Protein AF-A0A0V1LW49-F1 (afdb_monomer_lite)

Sequence (65 aa):
MYVDDLATSCDGVDEARRLVQRLTELMKTGGFVLKKWANNDSDALMDLPPEDVSSADKDRLWKTL

Foldseek 3Di:
DDDDDDDDDDPDLVVLLVVVVVVQVVQVVVVHHQAADDDPDVSSCPPPDPRRHHPPPPVVPPPDD

Radius of gyration: 13.14 Å; chains: 1; bounding box: 44×21×31 Å

Structure (mmCIF, N/CA/C/O backbone):
data_AF-A0A0V1LW49-F1
#
_entry.id   AF-A0A0V1LW49-F1
#
loop_
_atom_site.group_PDB
_atom_site.id
_atom_site.type_symbol
_atom_site.label_atom_id
_atom_site.label_alt_id
_atom_site.label_comp_id
_atom_site.label_asym_id
_atom_site.label_entity_id
_atom_site.label_seq_id
_atom_site.pdbx_PDB_ins_code
_atom_site.Cartn_x
_atom_site.Cartn_y
_atom_site.Cartn_z
_atom_site.occupancy
_atom_site.B_iso_or_equiv
_atom_site.auth_seq_id
_atom_site.auth_comp_id
_atom_site.auth_asym_id
_atom_site.auth_atom_id
_atom_site.pdbx_PDB_model_num
ATOM 1 N N . MET A 1 1 ? 6.546 -10.884 20.004 1.00 53.56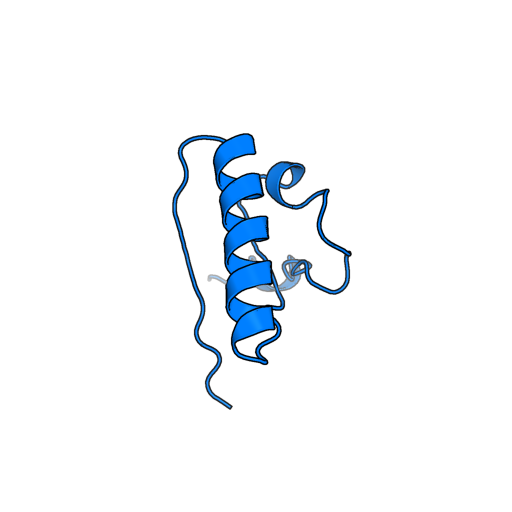 1 MET A N 1
ATOM 2 C CA . MET A 1 1 ? 5.417 -10.899 19.053 1.00 53.56 1 MET A CA 1
ATOM 3 C C . MET A 1 1 ? 6.019 -11.162 17.686 1.00 53.56 1 MET A C 1
ATOM 5 O O . MET A 1 1 ? 6.912 -10.410 17.317 1.00 53.56 1 MET A O 1
ATOM 9 N N . TYR A 1 2 ? 5.656 -12.266 17.026 1.00 57.62 2 TYR A N 1
ATOM 10 C CA . TYR A 1 2 ? 6.089 -12.523 15.649 1.00 57.62 2 TYR A CA 1
ATOM 11 C C . TYR A 1 2 ? 5.324 -11.561 14.739 1.00 57.62 2 TYR A C 1
ATOM 13 O O . TYR A 1 2 ? 4.108 -11.434 14.870 1.00 57.62 2 TYR A O 1
ATOM 21 N N . VAL A 1 3 ? 6.055 -10.822 13.914 1.00 59.94 3 VAL A N 1
ATOM 22 C CA . VAL A 1 3 ? 5.500 -10.002 12.838 1.00 59.94 3 VAL A CA 1
ATOM 23 C C . VAL A 1 3 ? 5.805 -10.771 11.564 1.00 59.94 3 VAL A C 1
ATOM 25 O O . VAL A 1 3 ? 6.960 -11.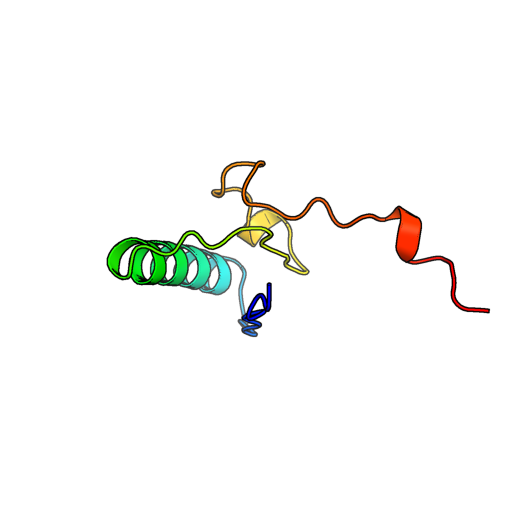136 11.353 1.00 59.94 3 VAL A O 1
ATOM 28 N N . ASP A 1 4 ? 4.783 -11.062 10.769 1.00 70.06 4 ASP A N 1
ATOM 29 C CA . ASP A 1 4 ? 4.980 -11.644 9.446 1.00 70.06 4 ASP A CA 1
ATOM 30 C C . ASP A 1 4 ? 5.355 -10.518 8.475 1.00 70.06 4 ASP A C 1
ATOM 32 O O . ASP A 1 4 ? 4.546 -9.629 8.200 1.00 70.06 4 ASP A O 1
ATOM 36 N N . ASP A 1 5 ? 6.596 -10.538 7.984 1.00 72.94 5 ASP A N 1
ATOM 37 C CA . ASP A 1 5 ? 7.052 -9.624 6.938 1.00 72.94 5 ASP A CA 1
ATOM 38 C C . ASP A 1 5 ? 6.559 -10.133 5.577 1.00 72.94 5 ASP A C 1
ATOM 40 O O . ASP A 1 5 ? 6.922 -11.224 5.130 1.00 72.94 5 ASP A O 1
ATOM 44 N N . LEU A 1 6 ? 5.728 -9.339 4.900 1.00 72.00 6 LEU A N 1
ATOM 45 C CA . LEU A 1 6 ? 5.246 -9.651 3.557 1.00 72.00 6 LEU A CA 1
ATOM 46 C C . LEU A 1 6 ? 6.083 -8.908 2.511 1.00 72.00 6 LEU A C 1
ATOM 48 O O . LEU A 1 6 ? 5.958 -7.696 2.350 1.00 72.00 6 LEU A O 1
ATOM 52 N N . ALA A 1 7 ? 6.904 -9.649 1.767 1.00 75.44 7 ALA A N 1
ATOM 53 C CA . ALA A 1 7 ? 7.667 -9.128 0.637 1.00 75.44 7 ALA A CA 1
ATOM 54 C C . ALA A 1 7 ? 7.012 -9.541 -0.687 1.00 75.44 7 ALA A C 1
ATOM 56 O O . ALA A 1 7 ? 6.689 -10.708 -0.896 1.00 75.44 7 ALA A O 1
ATOM 57 N N . THR A 1 8 ? 6.810 -8.586 -1.595 1.00 75.38 8 THR A N 1
ATOM 58 C CA . THR A 1 8 ? 6.297 -8.840 -2.950 1.00 75.38 8 THR A CA 1
ATOM 59 C C . THR A 1 8 ? 7.127 -8.050 -3.956 1.00 75.38 8 THR A C 1
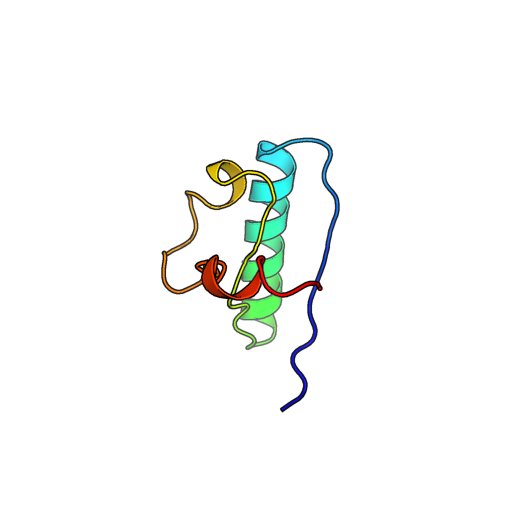ATOM 61 O O . THR A 1 8 ? 7.326 -6.849 -3.784 1.00 75.38 8 THR A O 1
ATOM 64 N N . SER A 1 9 ? 7.626 -8.714 -4.998 1.00 79.50 9 SER A N 1
ATOM 65 C CA . SER A 1 9 ? 8.289 -8.060 -6.130 1.00 79.50 9 SER A CA 1
ATOM 66 C C . SER A 1 9 ? 7.252 -7.610 -7.156 1.00 79.50 9 SER A C 1
ATOM 68 O O . SER A 1 9 ? 6.345 -8.377 -7.472 1.00 79.50 9 SER A O 1
ATOM 70 N N . CYS A 1 10 ? 7.403 -6.398 -7.683 1.00 82.56 10 CYS A N 1
ATOM 71 C CA . CYS A 1 10 ? 6.541 -5.836 -8.725 1.00 82.56 10 CYS A CA 1
ATOM 72 C C . CYS A 1 10 ? 7.424 -5.227 -9.812 1.00 82.56 10 CYS A C 1
ATOM 74 O O . CYS A 1 10 ? 8.481 -4.681 -9.488 1.00 82.56 10 CYS A O 1
ATOM 76 N N . ASP A 1 11 ? 6.975 -5.258 -11.064 1.00 82.50 11 ASP A N 1
ATOM 77 C CA . ASP A 1 11 ? 7.773 -4.760 -12.194 1.00 82.50 11 ASP A CA 1
ATOM 78 C C . ASP A 1 11 ? 7.617 -3.243 -12.402 1.00 82.50 11 ASP A C 1
ATOM 80 O O . ASP A 1 11 ? 8.340 -2.634 -13.192 1.00 82.50 11 ASP A O 1
ATOM 84 N N . GLY A 1 12 ? 6.693 -2.603 -11.675 1.00 83.25 12 GLY A N 1
ATOM 85 C CA . GLY A 1 12 ? 6.476 -1.161 -11.744 1.00 83.25 12 GLY A CA 1
ATOM 86 C C . GLY A 1 12 ? 5.910 -0.539 -10.469 1.00 83.25 12 GLY A C 1
ATOM 87 O O . GLY A 1 12 ? 5.197 -1.173 -9.689 1.00 83.25 12 GLY A O 1
ATOM 88 N N . VAL A 1 13 ? 6.187 0.756 -10.300 1.00 83.81 13 VAL A N 1
ATOM 89 C CA . VAL A 1 13 ? 5.745 1.584 -9.163 1.00 83.81 13 VAL A CA 1
ATOM 90 C C . VAL A 1 13 ? 4.221 1.593 -9.022 1.00 83.81 13 VAL A C 1
ATOM 92 O O . VAL A 1 13 ? 3.698 1.439 -7.920 1.00 83.81 13 VAL A O 1
ATOM 95 N N . ASP A 1 14 ? 3.490 1.700 -10.134 1.00 84.31 14 ASP A N 1
ATOM 96 C CA . ASP A 1 14 ? 2.022 1.701 -10.120 1.00 84.31 14 ASP A CA 1
ATOM 97 C C . ASP A 1 14 ? 1.429 0.355 -9.693 1.00 84.31 14 ASP A C 1
ATOM 99 O O . ASP A 1 14 ? 0.369 0.298 -9.068 1.00 84.31 14 ASP A O 1
ATOM 103 N N . GLU A 1 15 ? 2.093 -0.743 -10.050 1.00 84.19 15 GLU A N 1
ATOM 104 C CA . GLU A 1 15 ? 1.692 -2.080 -9.627 1.00 84.19 15 GLU A CA 1
ATOM 105 C C . GLU A 1 15 ? 1.957 -2.275 -8.135 1.00 84.19 15 GLU A C 1
ATOM 107 O O . GLU A 1 15 ? 1.050 -2.690 -7.411 1.00 84.19 15 GLU A O 1
ATOM 112 N N . ALA A 1 16 ? 3.142 -1.875 -7.666 1.00 85.25 16 ALA A N 1
ATOM 113 C CA . ALA A 1 16 ? 3.488 -1.888 -6.251 1.00 85.25 16 ALA A CA 1
ATOM 114 C C . ALA A 1 16 ? 2.487 -1.071 -5.420 1.00 85.25 16 ALA A C 1
ATOM 116 O O . ALA A 1 16 ? 1.957 -1.571 -4.431 1.00 85.25 16 ALA A O 1
ATOM 117 N N . ARG A 1 17 ? 2.137 0.140 -5.868 1.00 84.38 17 ARG A N 1
ATOM 118 C CA . ARG A 1 17 ? 1.133 0.996 -5.219 1.00 84.38 17 ARG A CA 1
ATOM 119 C C . ARG A 1 17 ? -0.235 0.314 -5.122 1.00 84.38 17 ARG A C 1
ATOM 121 O O . ARG A 1 17 ? -0.853 0.305 -4.058 1.00 84.38 17 ARG A O 1
ATOM 128 N N . ARG A 1 18 ? -0.712 -0.297 -6.213 1.00 86.25 18 ARG A N 1
ATOM 129 C CA . ARG A 1 18 ? -1.988 -1.039 -6.216 1.00 86.25 18 ARG A CA 1
ATOM 130 C C . ARG A 1 18 ? -1.957 -2.238 -5.272 1.00 86.25 18 ARG A C 1
ATOM 132 O O . ARG A 1 18 ? -2.958 -2.518 -4.613 1.00 86.25 18 ARG A O 1
ATOM 139 N N . LEU A 1 19 ? -0.833 -2.948 -5.204 1.00 86.12 19 LEU A N 1
ATOM 140 C CA . LEU A 1 19 ? -0.653 -4.076 -4.292 1.00 86.12 19 LEU A CA 1
ATOM 141 C C . LEU A 1 19 ? -0.671 -3.626 -2.835 1.00 86.12 19 LEU A C 1
ATOM 143 O O . LEU A 1 19 ? -1.412 -4.202 -2.045 1.00 86.12 19 LEU A O 1
ATOM 147 N N . VAL A 1 20 ? 0.057 -2.560 -2.503 1.00 84.50 20 VAL A N 1
ATOM 148 C CA . VAL A 1 20 ? 0.065 -1.939 -1.171 1.00 84.50 20 VAL A CA 1
ATOM 149 C C . VAL A 1 20 ? -1.354 -1.588 -0.718 1.00 84.50 20 VAL A C 1
ATOM 151 O O . VAL A 1 20 ? -1.758 -1.945 0.390 1.00 84.50 20 VAL A O 1
ATOM 154 N N . GLN A 1 21 ? -2.140 -0.943 -1.585 1.00 84.56 21 GLN A N 1
ATOM 155 C CA . GLN A 1 21 ? -3.528 -0.578 -1.287 1.00 84.56 21 GLN A CA 1
ATOM 156 C C . GLN A 1 21 ? -4.398 -1.813 -1.030 1.00 84.56 21 GLN A C 1
ATOM 158 O O . GLN A 1 21 ? -5.034 -1.911 0.020 1.00 84.56 21 GLN A O 1
ATOM 163 N N . ARG A 1 22 ? -4.368 -2.798 -1.937 1.00 87.25 22 ARG A N 1
ATOM 164 C CA . ARG A 1 22 ? -5.154 -4.035 -1.802 1.00 87.25 22 ARG A CA 1
ATOM 165 C C . ARG A 1 22 ? -4.785 -4.830 -0.557 1.00 87.25 22 ARG A C 1
ATOM 167 O O . ARG A 1 22 ? -5.665 -5.338 0.127 1.00 87.25 22 ARG A O 1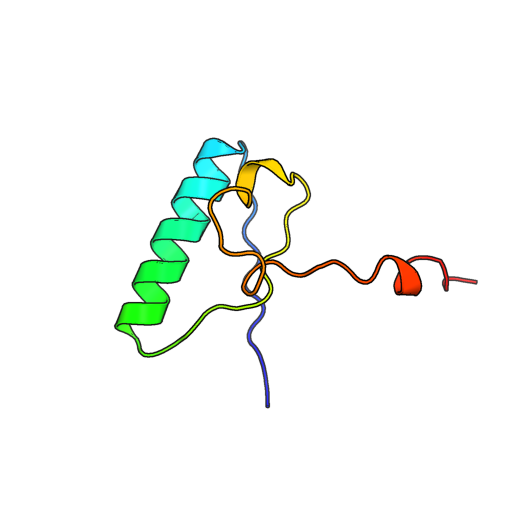
ATOM 174 N N . LEU A 1 23 ? -3.494 -4.936 -0.255 1.00 85.81 23 LEU A N 1
ATOM 175 C CA . LEU A 1 23 ? -3.000 -5.614 0.940 1.00 85.81 23 LEU A CA 1
ATOM 176 C C . LEU A 1 23 ? -3.430 -4.878 2.207 1.00 85.81 23 LEU A C 1
ATOM 178 O O . LEU A 1 23 ? -3.887 -5.511 3.153 1.00 85.81 23 LEU A O 1
ATOM 182 N N . THR A 1 24 ? -3.358 -3.547 2.212 1.00 82.94 24 THR A N 1
ATOM 183 C CA . THR A 1 24 ? -3.831 -2.733 3.338 1.00 82.94 24 THR A CA 1
ATOM 184 C C . THR A 1 24 ? -5.322 -2.957 3.593 1.00 82.94 24 THR A C 1
ATOM 186 O O . THR A 1 24 ? -5.727 -3.171 4.735 1.00 82.94 24 THR A O 1
ATOM 189 N N . GLU A 1 25 ? -6.150 -2.947 2.548 1.00 85.75 25 GLU A N 1
ATOM 190 C CA . GLU A 1 25 ? -7.592 -3.203 2.648 1.00 85.75 25 GLU A CA 1
ATOM 191 C C . GLU A 1 25 ? -7.905 -4.634 3.098 1.00 85.75 25 GLU A C 1
ATOM 193 O O . GLU A 1 25 ? -8.742 -4.844 3.981 1.00 85.75 25 GLU A O 1
ATOM 198 N N . LEU A 1 26 ? -7.206 -5.623 2.537 1.00 86.44 26 LEU A N 1
ATOM 199 C CA . LEU A 1 26 ? -7.3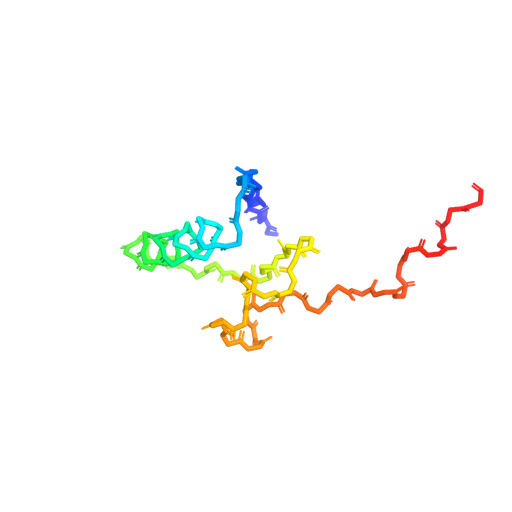60 -7.028 2.902 1.00 86.44 26 LEU A CA 1
ATOM 200 C C . LEU A 1 26 ? -7.043 -7.250 4.385 1.00 86.44 26 LEU A C 1
ATOM 202 O O . LEU A 1 26 ? -7.820 -7.879 5.103 1.00 86.44 26 LEU A O 1
ATOM 206 N N . MET A 1 27 ? -5.937 -6.681 4.862 1.00 83.38 27 MET A N 1
ATOM 207 C CA . MET A 1 27 ? -5.528 -6.806 6.259 1.00 83.38 27 MET A CA 1
ATOM 208 C C . MET A 1 27 ? -6.501 -6.089 7.191 1.00 83.38 27 MET A C 1
ATOM 210 O O . MET A 1 27 ? -6.917 -6.683 8.187 1.00 83.38 27 MET A O 1
ATOM 214 N N . LYS A 1 28 ? -6.970 -4.885 6.827 1.00 83.50 28 LYS A N 1
ATOM 215 C CA . LYS A 1 28 ? -8.022 -4.169 7.571 1.00 83.50 28 LYS A CA 1
ATOM 216 C C . LYS A 1 28 ? -9.300 -4.996 7.690 1.00 83.50 28 LYS A C 1
ATOM 218 O O . LYS A 1 28 ? -9.904 -5.027 8.758 1.00 83.50 28 LYS A O 1
ATOM 223 N N . THR A 1 29 ? -9.681 -5.702 6.626 1.00 86.06 29 THR A N 1
ATOM 224 C CA . THR A 1 29 ? -10.846 -6.603 6.625 1.00 86.06 29 THR A CA 1
ATOM 225 C C . THR A 1 29 ? -10.678 -7.745 7.631 1.00 86.06 29 THR A C 1
ATOM 227 O O . THR A 1 29 ? -11.637 -8.135 8.290 1.00 86.06 29 THR A O 1
ATOM 230 N N . GLY A 1 30 ? -9.451 -8.242 7.806 1.00 83.25 30 GLY A N 1
ATOM 231 C CA . GLY A 1 30 ? -9.102 -9.234 8.824 1.00 83.25 30 GLY A CA 1
ATOM 232 C C . GLY A 1 30 ? -8.886 -8.672 10.236 1.00 83.25 30 GLY A C 1
ATOM 233 O O . GLY A 1 30 ? -8.553 -9.439 11.134 1.00 83.25 30 GLY A O 1
ATOM 234 N N . GLY A 1 31 ? -9.043 -7.361 10.454 1.00 83.38 31 GLY A N 1
ATOM 235 C CA . GLY A 1 31 ? -8.749 -6.708 11.736 1.00 83.38 31 GLY A CA 1
ATOM 236 C C . GLY A 1 31 ? -7.255 -6.481 11.999 1.00 83.38 31 GLY A C 1
ATOM 237 O O . GLY A 1 31 ? -6.869 -6.152 13.121 1.00 83.38 31 GLY A O 1
ATOM 238 N N . PHE A 1 32 ? -6.412 -6.640 10.979 1.00 79.56 32 PHE A N 1
ATOM 239 C CA . PHE A 1 32 ? -4.973 -6.420 11.049 1.00 79.56 32 PHE A CA 1
ATOM 240 C C . PHE A 1 32 ? -4.598 -5.059 10.461 1.00 79.56 32 PHE A C 1
ATOM 242 O O . PHE A 1 32 ? -5.182 -4.583 9.489 1.00 79.56 32 PHE A O 1
ATOM 249 N N . VAL A 1 33 ? -3.574 -4.435 11.039 1.00 71.81 33 VAL A N 1
ATOM 250 C CA . VAL A 1 33 ? -2.992 -3.195 10.518 1.00 71.81 33 VAL A CA 1
ATOM 251 C C . VAL A 1 33 ? -1.583 -3.514 10.048 1.00 71.81 33 VAL A C 1
ATOM 253 O O . VAL A 1 33 ? -0.724 -3.839 10.870 1.00 71.81 33 VAL A O 1
ATOM 256 N N . LEU A 1 34 ? -1.353 -3.442 8.735 1.00 73.94 34 LEU A N 1
ATOM 257 C CA . LEU A 1 34 ? -0.006 -3.554 8.187 1.00 73.94 34 LEU A CA 1
ATOM 258 C C . LEU A 1 34 ? 0.743 -2.245 8.466 1.00 73.94 34 LEU A C 1
ATOM 260 O O . LEU A 1 34 ? 0.258 -1.177 8.107 1.00 73.94 34 LEU A O 1
ATOM 264 N N . LYS A 1 35 ? 1.905 -2.331 9.114 1.00 71.88 35 LYS A N 1
ATOM 265 C CA . LYS A 1 35 ? 2.780 -1.188 9.413 1.00 71.88 35 LYS A CA 1
ATOM 266 C C . LYS A 1 35 ? 4.186 -1.486 8.911 1.00 71.88 35 LYS A C 1
ATOM 268 O O . LYS A 1 35 ? 4.556 -2.654 8.829 1.00 71.88 35 LYS A O 1
ATOM 273 N N . LYS A 1 36 ? 4.986 -0.439 8.693 1.00 74.44 36 LYS A N 1
ATOM 274 C CA . LYS A 1 36 ? 6.399 -0.498 8.273 1.00 74.44 36 LYS A CA 1
ATOM 275 C C . LYS A 1 36 ? 6.610 -0.964 6.829 1.00 74.44 36 LYS A C 1
ATOM 277 O O . LYS A 1 36 ? 7.470 -1.796 6.556 1.00 74.44 36 LYS A O 1
ATOM 282 N N . TRP A 1 37 ? 5.871 -0.387 5.892 1.00 81.25 37 TRP A N 1
ATOM 283 C CA . TRP A 1 37 ? 6.117 -0.584 4.467 1.00 81.25 37 TRP A CA 1
ATOM 284 C C . TRP A 1 37 ? 7.536 -0.151 4.085 1.00 81.25 37 TRP A C 1
ATOM 286 O O . TRP A 1 37 ? 7.973 0.942 4.443 1.00 81.25 37 TRP A O 1
ATOM 296 N N . ALA A 1 38 ? 8.240 -0.993 3.334 1.00 76.94 38 ALA A N 1
ATOM 297 C CA . ALA A 1 38 ? 9.537 -0.685 2.748 1.00 76.94 38 ALA A CA 1
ATOM 298 C C . ALA A 1 38 ? 9.503 -1.034 1.258 1.00 76.94 38 ALA A C 1
ATOM 300 O O . ALA A 1 38 ? 8.993 -2.083 0.871 1.00 76.94 38 ALA A O 1
ATOM 301 N N . ASN A 1 39 ? 10.031 -0.144 0.423 1.00 76.00 39 ASN A N 1
ATOM 302 C CA . ASN A 1 39 ? 10.168 -0.358 -1.010 1.00 76.00 39 ASN A CA 1
ATOM 303 C C . ASN A 1 39 ? 11.493 0.259 -1.470 1.00 76.00 39 ASN A C 1
ATOM 305 O O . ASN A 1 39 ? 11.969 1.233 -0.886 1.00 76.00 39 ASN A O 1
ATOM 309 N N . ASN A 1 40 ? 12.080 -0.324 -2.509 1.00 77.69 40 ASN A N 1
ATOM 310 C CA . ASN A 1 40 ? 13.260 0.205 -3.180 1.00 77.69 40 ASN A CA 1
ATOM 311 C C . ASN A 1 40 ? 12.967 1.528 -3.904 1.00 77.69 40 ASN A C 1
ATOM 313 O O . ASN A 1 40 ? 13.889 2.310 -4.119 1.00 77.69 40 ASN A O 1
ATOM 317 N N . ASP A 1 41 ? 11.703 1.777 -4.252 1.00 75.12 41 ASP A N 1
ATOM 318 C CA . ASP A 1 41 ? 11.241 3.023 -4.855 1.00 75.12 41 ASP A CA 1
ATOM 319 C C . ASP A 1 41 ? 10.280 3.758 -3.906 1.00 75.12 41 ASP A C 1
ATOM 321 O O . ASP A 1 41 ? 9.226 3.230 -3.532 1.00 75.12 41 ASP A O 1
ATOM 325 N N . SER A 1 42 ? 10.647 4.975 -3.495 1.00 70.25 42 SER A N 1
ATOM 326 C CA . SER A 1 42 ? 9.838 5.793 -2.585 1.00 70.25 42 SER A CA 1
ATOM 327 C C . SER A 1 42 ? 8.510 6.224 -3.200 1.00 70.25 42 SER A C 1
ATOM 329 O O . SER A 1 42 ? 7.542 6.412 -2.463 1.00 70.25 42 SER A O 1
ATOM 331 N N . ASP A 1 43 ? 8.429 6.331 -4.529 1.00 77.00 43 ASP A N 1
ATOM 332 C CA . ASP A 1 43 ? 7.226 6.803 -5.219 1.00 77.00 43 ASP A CA 1
ATOM 333 C C . ASP A 1 43 ? 6.065 5.812 -5.083 1.00 77.00 43 ASP A C 1
ATOM 335 O O . ASP A 1 43 ? 4.891 6.193 -5.120 1.00 77.00 43 ASP A O 1
ATOM 339 N N . ALA A 1 44 ? 6.380 4.537 -4.849 1.00 77.31 44 ALA A N 1
ATOM 340 C CA . ALA A 1 44 ? 5.392 3.491 -4.617 1.00 77.31 44 ALA A CA 1
ATOM 341 C C . ALA A 1 44 ? 4.708 3.601 -3.244 1.00 77.31 44 ALA A C 1
ATOM 343 O O . ALA A 1 44 ? 3.648 3.008 -3.050 1.00 77.31 44 ALA A O 1
ATOM 344 N N . LEU A 1 45 ? 5.310 4.333 -2.296 1.00 77.44 45 LEU A N 1
ATOM 345 C CA . LEU A 1 45 ? 4.825 4.489 -0.920 1.00 77.44 45 LEU A CA 1
ATOM 346 C C . LEU A 1 45 ? 4.375 5.923 -0.592 1.00 77.44 45 LEU A C 1
ATOM 348 O O . LEU A 1 45 ? 3.942 6.168 0.529 1.00 77.44 45 LEU A O 1
ATOM 352 N N . MET A 1 46 ? 4.439 6.858 -1.548 1.00 75.56 46 MET A N 1
ATOM 353 C CA . MET A 1 46 ? 4.041 8.267 -1.363 1.00 75.56 46 MET A CA 1
ATOM 354 C C . MET A 1 46 ? 2.585 8.444 -0.908 1.00 75.56 46 MET A C 1
ATOM 356 O O . MET A 1 46 ? 2.272 9.410 -0.217 1.00 75.56 46 MET A O 1
ATOM 360 N N . ASP A 1 47 ? 1.700 7.514 -1.276 1.00 76.88 47 ASP A N 1
ATOM 361 C CA . ASP A 1 47 ? 0.274 7.579 -0.932 1.00 76.88 47 ASP A CA 1
ATOM 362 C C . ASP A 1 47 ? -0.054 6.982 0.446 1.00 76.88 47 ASP A C 1
ATOM 364 O O . ASP A 1 47 ? -1.205 7.028 0.884 1.00 76.88 47 ASP A O 1
ATOM 368 N N . LEU A 1 48 ? 0.932 6.390 1.129 1.00 76.12 48 LEU A N 1
ATOM 369 C CA . LEU A 1 48 ? 0.764 5.883 2.485 1.00 76.12 48 LEU A CA 1
ATOM 370 C C . LEU A 1 48 ? 1.049 6.982 3.512 1.00 76.12 48 LEU A C 1
ATOM 372 O O . LEU A 1 48 ? 1.932 7.819 3.309 1.00 76.12 48 LEU A O 1
ATOM 376 N N . PRO A 1 49 ? 0.357 6.962 4.662 1.00 76.81 49 PRO A N 1
ATOM 377 C CA . PRO A 1 49 ? 0.692 7.867 5.741 1.00 76.81 49 PRO A CA 1
ATOM 378 C C . PRO A 1 49 ? 2.104 7.544 6.272 1.00 76.81 49 PRO A C 1
ATOM 380 O O . PRO A 1 49 ? 2.502 6.377 6.339 1.00 76.81 49 PRO A O 1
ATOM 383 N N . PRO A 1 50 ? 2.876 8.561 6.688 1.00 72.38 50 PRO A N 1
ATOM 384 C CA . PRO A 1 50 ? 4.273 8.390 7.097 1.00 72.38 50 PRO A CA 1
ATOM 385 C C . PRO A 1 50 ? 4.449 7.494 8.332 1.00 72.38 50 PRO A C 1
ATOM 387 O O . PRO A 1 50 ? 5.533 6.972 8.558 1.00 72.38 50 PRO A O 1
ATOM 390 N N . GLU A 1 51 ? 3.392 7.289 9.120 1.00 72.81 51 GLU A N 1
ATOM 391 C CA . GLU A 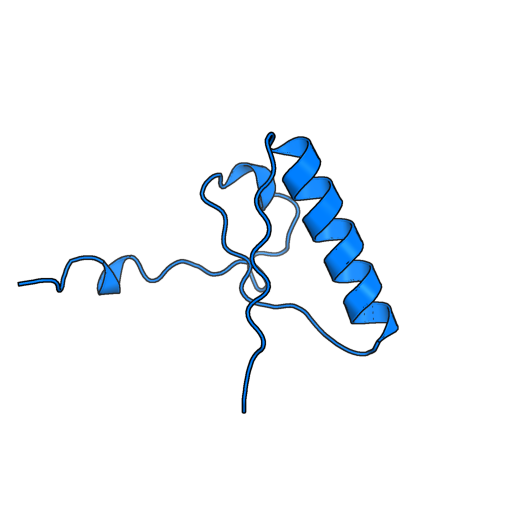1 51 ? 3.356 6.354 10.253 1.00 72.81 51 GLU A CA 1
ATOM 392 C C . GLU A 1 51 ? 3.344 4.871 9.846 1.00 72.81 51 GLU A C 1
ATOM 394 O O . GLU A 1 51 ? 3.756 4.015 10.633 1.00 72.81 51 GLU A O 1
ATOM 399 N N . ASP A 1 52 ? 2.905 4.571 8.620 1.00 73.38 52 ASP A N 1
ATOM 400 C CA . ASP A 1 52 ? 2.864 3.217 8.070 1.00 73.38 52 ASP A CA 1
ATOM 401 C C . ASP A 1 52 ? 4.094 2.912 7.208 1.00 73.38 52 ASP A C 1
ATOM 403 O O . ASP A 1 52 ? 4.392 1.742 6.969 1.00 73.38 52 ASP A O 1
ATOM 407 N N . VAL A 1 53 ? 4.846 3.926 6.777 1.00 75.44 53 VAL A N 1
ATOM 408 C CA . VAL A 1 53 ? 6.097 3.762 6.028 1.00 75.44 53 VAL A CA 1
ATOM 409 C C . VAL A 1 53 ? 7.253 3.554 7.000 1.00 75.44 53 VAL A C 1
ATOM 411 O O . VAL A 1 53 ? 7.465 4.326 7.932 1.00 75.44 53 VAL A O 1
ATOM 414 N N . SER A 1 54 ? 8.040 2.503 6.783 1.00 69.94 54 SER A N 1
ATOM 415 C CA . SER A 1 54 ? 9.282 2.319 7.521 1.00 69.94 54 SER A CA 1
ATOM 416 C C . SER A 1 54 ? 10.256 3.411 7.093 1.00 69.94 54 SER A C 1
ATOM 418 O O . SER A 1 54 ? 10.795 3.366 5.986 1.00 69.94 54 SER A O 1
ATOM 420 N N . SER A 1 55 ? 10.548 4.368 7.975 1.00 60.28 55 SER A N 1
ATOM 421 C CA . SER A 1 55 ? 11.779 5.144 7.862 1.00 60.28 55 SER A CA 1
ATOM 422 C C . SER A 1 55 ? 12.914 4.147 8.042 1.00 60.28 55 SER A C 1
ATOM 424 O O . SER A 1 55 ? 13.235 3.774 9.168 1.00 60.28 55 SER A O 1
ATOM 426 N N . ALA A 1 56 ? 13.443 3.606 6.944 1.00 56.22 56 ALA A N 1
ATOM 427 C CA . ALA A 1 56 ? 14.589 2.721 7.011 1.00 56.22 56 ALA A CA 1
ATOM 428 C C . ALA A 1 56 ? 15.648 3.415 7.874 1.00 56.22 56 ALA A C 1
ATOM 430 O O . ALA A 1 56 ? 16.098 4.510 7.529 1.00 56.22 56 ALA A O 1
ATOM 431 N N . ASP A 1 57 ? 15.986 2.802 9.011 1.00 52.44 57 ASP A N 1
ATOM 432 C CA . ASP A 1 57 ? 17.103 3.202 9.854 1.00 52.44 57 ASP A CA 1
ATOM 433 C C . ASP A 1 57 ? 18.371 3.087 8.998 1.00 52.44 57 ASP A C 1
ATOM 435 O O . ASP A 1 57 ? 19.064 2.066 8.991 1.00 52.44 57 ASP A O 1
ATOM 439 N N . LYS A 1 58 ? 18.679 4.148 8.242 1.00 51.66 58 LYS A N 1
ATOM 440 C CA . LYS A 1 58 ? 19.932 4.310 7.489 1.00 51.66 58 LYS A CA 1
ATOM 441 C C . LYS A 1 58 ? 21.154 4.169 8.409 1.00 51.66 58 LYS A C 1
ATOM 443 O O . LYS A 1 58 ? 22.253 3.898 7.932 1.00 51.66 58 LYS A O 1
ATOM 448 N N . ASP A 1 59 ? 20.943 4.248 9.720 1.00 52.78 59 ASP A N 1
ATOM 449 C CA . ASP A 1 59 ? 21.943 4.051 10.763 1.00 52.78 59 ASP A CA 1
ATOM 450 C C . ASP A 1 59 ? 22.421 2.604 10.939 1.00 52.78 59 ASP A C 1
ATOM 452 O O . ASP A 1 59 ? 23.457 2.388 11.566 1.00 52.78 59 ASP A O 1
ATOM 456 N N . ARG A 1 60 ? 21.732 1.595 10.384 1.00 54.50 60 ARG A N 1
ATOM 457 C CA . ARG A 1 60 ? 22.175 0.190 10.503 1.00 54.50 60 ARG A CA 1
ATOM 458 C C . ARG A 1 60 ? 22.912 -0.347 9.276 1.00 54.50 60 ARG A C 1
ATOM 460 O O . ARG A 1 60 ? 23.489 -1.427 9.367 1.00 54.50 60 ARG A O 1
ATOM 467 N N . LEU A 1 61 ? 22.941 0.388 8.160 1.00 56.22 61 LEU A N 1
ATOM 468 C CA . LEU A 1 61 ? 23.462 -0.134 6.888 1.00 56.22 61 LEU A CA 1
ATOM 469 C C . LEU A 1 61 ? 24.999 -0.112 6.766 1.00 56.22 61 LEU A C 1
ATOM 471 O O . LEU A 1 61 ? 25.544 -0.740 5.866 1.00 56.22 61 LEU A O 1
ATOM 475 N N . TRP A 1 62 ? 25.717 0.579 7.658 1.00 55.19 62 TRP A N 1
ATOM 476 C CA . TRP A 1 62 ? 27.180 0.727 7.578 1.00 55.19 62 TRP A CA 1
ATOM 477 C C . TRP A 1 62 ? 27.969 -0.147 8.565 1.00 55.19 62 TRP A C 1
ATOM 479 O O . TRP A 1 62 ? 29.190 -0.039 8.637 1.00 55.19 62 TRP A O 1
ATOM 489 N N . LYS A 1 63 ? 27.316 -1.051 9.308 1.00 53.69 63 LYS A N 1
ATOM 490 C CA . LYS A 1 63 ? 28.016 -2.026 10.161 1.00 53.69 63 LYS A CA 1
ATOM 491 C C . LYS A 1 63 ? 28.058 -3.406 9.520 1.00 53.69 63 LYS A C 1
ATOM 493 O O . LYS A 1 63 ? 27.460 -4.346 10.030 1.00 53.69 63 LYS A O 1
ATOM 498 N N . THR A 1 64 ? 28.816 -3.517 8.437 1.00 61.09 64 THR A N 1
ATOM 499 C CA . THR A 1 64 ? 29.396 -4.805 8.047 1.00 61.09 64 THR A CA 1
ATOM 500 C C . THR A 1 64 ? 30.893 -4.581 7.889 1.00 61.09 64 THR A C 1
ATOM 502 O O . THR A 1 64 ? 31.318 -3.853 6.995 1.00 61.09 64 THR A O 1
ATOM 505 N N . LEU A 1 65 ? 31.639 -5.096 8.871 1.00 56.09 65 LEU A N 1
ATOM 506 C CA . LEU A 1 65 ? 33.090 -5.283 8.838 1.00 56.09 65 LEU A CA 1
ATOM 507 C C . LEU A 1 65 ? 33.437 -6.430 7.888 1.00 56.09 65 LEU A C 1
ATOM 509 O O . LEU A 1 65 ? 32.638 -7.395 7.852 1.00 56.09 65 LEU A O 1
#

pLDDT: mean 74.09, std 10.74, range [51.66, 87.25]

Secondary structure (DSSP, 8-state):
----------SSHHHHHHHHHHHHHHHHHTT-----B--SSGGGTTTS-TTTB----GGGTT---